Protein AF-A0A7S1Y380-F1 (afdb_monomer)

Foldseek 3Di:
DLVVVLCVVVVVCLVLLLLLQLLQCVPWDAAPVRDTHHSVLVVCLCVQSVDDPCSSVVVVVLSVQFFDDDPPGSHGDNVSRHVSCVSCVCVVVVVCVVCVLVVCDDDDVCPDCVSVVVVVLVVCCVPDVSNVSD

Mean predicted aligned error: 5.93 Å

Structure (mmCIF, N/CA/C/O backbone):
data_AF-A0A7S1Y380-F1
#
_entry.id   AF-A0A7S1Y380-F1
#
loop_
_atom_site.group_PDB
_atom_site.id
_atom_site.type_symbol
_atom_site.label_atom_id
_atom_site.label_alt_i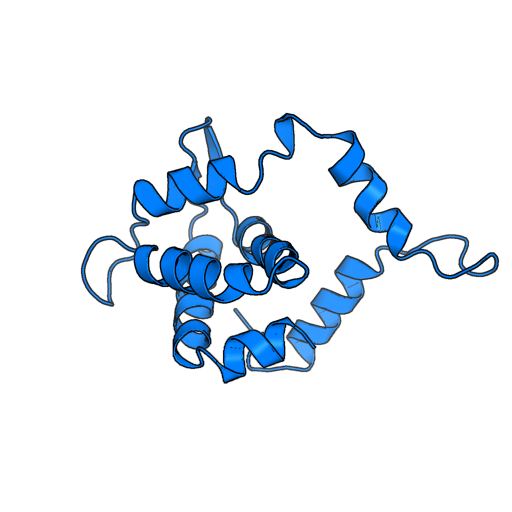d
_atom_site.label_comp_id
_atom_site.label_asym_id
_atom_site.label_entity_id
_atom_site.label_seq_id
_atom_site.pdbx_PDB_ins_code
_atom_site.Cartn_x
_atom_site.Cartn_y
_atom_site.Cartn_z
_atom_site.occupancy
_atom_site.B_iso_or_equiv
_atom_site.auth_seq_id
_atom_site.auth_comp_id
_atom_site.auth_asym_id
_atom_site.auth_atom_id
_atom_site.pdbx_PDB_model_num
ATOM 1 N N . GLU A 1 1 ? 6.134 -12.203 -7.529 1.00 77.50 1 GLU A N 1
ATOM 2 C CA . GLU A 1 1 ? 6.662 -13.290 -6.674 1.00 77.50 1 GLU A CA 1
ATOM 3 C C . GLU A 1 1 ? 6.520 -12.989 -5.179 1.00 77.50 1 GLU A C 1
ATOM 5 O O . GLU A 1 1 ? 5.727 -13.656 -4.533 1.00 77.50 1 GLU A O 1
ATOM 10 N N . ARG A 1 2 ? 7.183 -11.958 -4.626 1.00 85.12 2 ARG A N 1
ATOM 11 C CA . ARG A 1 2 ? 7.110 -11.634 -3.182 1.00 85.12 2 ARG A CA 1
ATOM 12 C C . ARG A 1 2 ? 5.696 -11.391 -2.643 1.00 85.12 2 ARG A C 1
ATOM 14 O O . ARG A 1 2 ? 5.380 -11.878 -1.568 1.00 85.12 2 ARG A O 1
ATOM 21 N N . SER A 1 3 ? 4.838 -10.697 -3.391 1.00 85.31 3 SER A N 1
ATOM 22 C CA . SER A 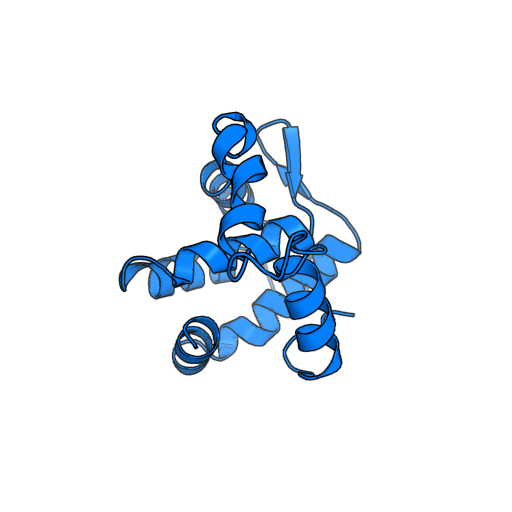1 3 ? 3.436 -10.499 -2.993 1.00 85.31 3 SER A CA 1
ATOM 23 C C . SER A 1 3 ? 2.651 -11.809 -2.912 1.00 85.31 3 SER A C 1
ATOM 25 O O . SER A 1 3 ? 1.836 -11.961 -2.015 1.00 85.31 3 SER A O 1
ATOM 27 N N . LEU A 1 4 ? 2.923 -12.770 -3.802 1.00 86.88 4 LEU A N 1
ATOM 28 C CA . LEU A 1 4 ? 2.278 -14.086 -3.754 1.00 86.88 4 LEU A CA 1
ATOM 29 C C . LEU A 1 4 ? 2.755 -14.865 -2.526 1.00 86.88 4 LEU A C 1
ATOM 31 O O . LEU A 1 4 ? 1.932 -15.313 -1.746 1.00 86.88 4 LEU A O 1
ATOM 35 N N . GLN A 1 5 ? 4.069 -14.893 -2.275 1.00 89.56 5 GLN A N 1
ATOM 36 C CA . GLN A 1 5 ? 4.640 -15.522 -1.074 1.00 89.56 5 GLN A CA 1
ATOM 37 C C . GLN A 1 5 ? 4.091 -14.920 0.229 1.00 89.56 5 GLN A C 1
ATOM 39 O O . GLN A 1 5 ? 3.903 -15.628 1.215 1.00 89.56 5 GLN A O 1
ATOM 44 N N . TYR A 1 6 ? 3.846 -13.608 0.243 1.00 90.88 6 TYR A N 1
ATOM 45 C CA . TYR A 1 6 ? 3.207 -12.936 1.369 1.00 90.88 6 TYR A CA 1
ATOM 46 C C . TYR A 1 6 ? 1.780 -13.445 1.593 1.00 90.88 6 TYR A C 1
ATOM 48 O O . TYR A 1 6 ? 1.439 -13.831 2.709 1.00 90.88 6 TYR A O 1
ATOM 56 N N . TYR A 1 7 ? 0.965 -13.492 0.537 1.00 90.94 7 TYR A N 1
ATOM 57 C CA . TYR A 1 7 ? -0.419 -13.954 0.637 1.00 90.94 7 TYR A CA 1
ATOM 58 C C . TYR A 1 7 ? -0.543 -15.464 0.865 1.00 90.94 7 TYR A C 1
ATOM 60 O O . TYR A 1 7 ? -1.496 -15.886 1.512 1.00 90.94 7 TYR A O 1
ATOM 68 N N . ASP A 1 8 ? 0.431 -16.269 0.439 1.00 91.50 8 ASP A N 1
ATOM 69 C CA . ASP A 1 8 ? 0.512 -17.688 0.803 1.00 91.50 8 ASP A CA 1
ATOM 70 C C . ASP A 1 8 ? 0.707 -17.862 2.321 1.00 91.50 8 ASP A C 1
ATOM 72 O O . ASP A 1 8 ? 0.168 -18.792 2.921 1.00 91.50 8 ASP A O 1
ATOM 76 N N . MET A 1 9 ? 1.457 -16.953 2.961 1.00 92.25 9 MET A N 1
ATOM 77 C CA . MET A 1 9 ? 1.683 -16.957 4.412 1.00 92.25 9 MET A CA 1
ATOM 78 C C . MET A 1 9 ? 0.506 -16.357 5.195 1.00 92.25 9 MET A C 1
ATOM 80 O O . MET A 1 9 ? 0.152 -16.874 6.254 1.00 92.25 9 MET A O 1
ATOM 84 N N . TYR A 1 10 ? -0.100 -15.286 4.678 1.00 92.94 10 TYR A N 1
ATOM 85 C CA . TYR A 1 10 ? -1.205 -14.557 5.308 1.00 92.94 10 TYR A CA 1
ATOM 86 C C . TYR A 1 10 ? -2.402 -14.422 4.351 1.00 92.94 10 TYR A C 1
ATOM 88 O O . TYR A 1 10 ? -2.714 -13.322 3.886 1.00 92.94 10 TYR A O 1
ATOM 96 N N . PRO A 1 11 ? -3.128 -15.516 4.058 1.00 91.69 11 PRO A N 1
ATOM 97 C CA . PRO A 1 11 ? -4.238 -15.482 3.102 1.00 91.69 11 PRO A CA 1
ATOM 98 C C . PRO A 1 11 ? -5.397 -14.584 3.562 1.00 91.69 11 PRO A C 1
ATOM 100 O O . PRO A 1 11 ? -6.102 -14.003 2.737 1.00 91.69 11 PRO A O 1
ATOM 103 N N . GLY A 1 12 ? -5.565 -14.418 4.880 1.00 91.25 12 GLY A N 1
ATOM 104 C CA . GLY A 1 12 ? -6.561 -13.521 5.476 1.00 91.25 12 GLY A CA 1
ATOM 105 C C . GLY A 1 12 ? -6.322 -12.034 5.196 1.00 91.25 12 GLY A C 1
ATOM 106 O O . GLY A 1 12 ? -7.242 -11.233 5.350 1.00 91.25 12 GLY A O 1
ATOM 107 N N . ASP A 1 13 ? -5.136 -11.655 4.721 1.00 93.12 13 ASP A N 1
ATOM 108 C CA . ASP A 1 13 ? -4.831 -10.255 4.431 1.00 93.12 13 ASP A CA 1
ATOM 109 C C . ASP A 1 13 ? -5.383 -9.805 3.077 1.00 93.12 13 ASP A C 1
ATOM 111 O O . ASP A 1 13 ? -5.613 -8.614 2.887 1.00 93.12 13 ASP A O 1
ATOM 115 N N . VAL A 1 14 ? -5.671 -10.725 2.148 1.00 91.31 14 VAL A N 1
ATOM 116 C CA . VAL A 1 14 ? -6.294 -10.394 0.852 1.00 91.31 14 VAL A CA 1
ATOM 117 C C . VAL A 1 14 ? -7.624 -9.642 1.033 1.00 91.31 14 VAL A C 1
ATOM 119 O O . VAL A 1 14 ? -7.743 -8.526 0.515 1.00 91.31 14 VAL A O 1
ATOM 122 N N . PRO A 1 15 ? -8.630 -10.171 1.764 1.00 90.81 15 PRO A N 1
ATOM 123 C CA . PRO A 1 15 ? -9.881 -9.443 1.979 1.00 90.81 15 PRO A CA 1
ATOM 124 C C . PRO A 1 15 ? -9.680 -8.147 2.776 1.00 90.81 15 PRO A C 1
ATOM 126 O O . PRO A 1 15 ? -10.368 -7.159 2.517 1.00 90.81 15 PRO A O 1
ATOM 129 N N . LEU A 1 16 ? -8.709 -8.107 3.693 1.00 92.00 16 LEU A N 1
ATOM 130 C CA . LEU A 1 16 ? -8.403 -6.918 4.487 1.00 92.00 16 LEU A CA 1
ATOM 131 C C . LEU A 1 16 ? -7.824 -5.786 3.627 1.00 92.00 16 LEU A C 1
ATOM 133 O O . LEU A 1 16 ? -8.283 -4.647 3.714 1.00 92.00 16 LEU A O 1
ATOM 137 N N . VAL A 1 17 ? -6.881 -6.100 2.735 1.00 93.44 17 VAL A N 1
ATOM 138 C CA . VAL A 1 17 ? -6.342 -5.165 1.735 1.00 93.44 17 VAL A CA 1
ATOM 139 C C . VAL A 1 17 ? -7.461 -4.655 0.835 1.00 93.44 17 VAL A C 1
ATOM 141 O O . VAL A 1 17 ? -7.565 -3.444 0.644 1.00 93.44 17 VAL A O 1
ATOM 144 N N . LYS A 1 18 ? -8.336 -5.539 0.333 1.00 91.50 18 LYS A N 1
ATOM 145 C CA . LYS A 1 18 ? -9.490 -5.131 -0.487 1.00 91.50 18 LYS A CA 1
ATOM 146 C C . LYS A 1 18 ? -10.392 -4.147 0.256 1.00 91.50 18 LYS A C 1
ATOM 148 O O . LYS A 1 18 ? -10.717 -3.098 -0.296 1.00 91.50 18 LYS A O 1
ATOM 153 N N . ARG A 1 19 ? -10.721 -4.427 1.520 1.00 92.12 19 ARG A N 1
ATOM 154 C CA . ARG A 1 19 ? -11.526 -3.536 2.370 1.00 92.12 19 ARG A CA 1
ATOM 155 C C . ARG A 1 19 ? -10.864 -2.169 2.563 1.00 92.12 19 ARG A C 1
ATOM 157 O O . ARG A 1 19 ? -11.526 -1.147 2.400 1.00 92.12 19 ARG A O 1
ATOM 164 N N . ILE A 1 20 ? -9.563 -2.129 2.864 1.00 94.12 20 ILE A N 1
ATOM 165 C CA . ILE A 1 20 ? -8.810 -0.869 3.011 1.00 94.12 20 ILE A CA 1
ATOM 166 C C . ILE A 1 20 ? -8.832 -0.075 1.701 1.00 94.12 20 ILE A C 1
ATOM 168 O O . ILE A 1 20 ? -9.110 1.124 1.710 1.00 94.12 20 ILE A O 1
ATOM 172 N N . VAL A 1 21 ? -8.568 -0.733 0.569 1.00 94.12 21 VAL A N 1
ATOM 173 C CA . VAL A 1 21 ? -8.572 -0.082 -0.746 1.00 94.12 21 VAL A CA 1
ATOM 174 C C . VAL A 1 21 ? -9.953 0.478 -1.071 1.00 94.12 21 VAL A C 1
ATOM 176 O O . VAL A 1 21 ? -10.042 1.643 -1.449 1.00 94.12 21 VAL A O 1
ATOM 179 N N . GLN A 1 22 ? -11.022 -0.295 -0.872 1.00 92.19 22 GLN A N 1
ATOM 180 C CA . GLN A 1 22 ? -12.394 0.161 -1.104 1.00 92.19 22 GLN A CA 1
ATOM 181 C C . GLN A 1 22 ? -12.745 1.374 -0.236 1.00 92.19 22 GLN A C 1
ATOM 183 O O . GLN A 1 22 ? -13.239 2.372 -0.761 1.00 92.19 22 GLN A O 1
ATOM 188 N N . ALA A 1 23 ? -12.417 1.347 1.060 1.00 92.94 23 ALA A N 1
ATOM 189 C CA . ALA A 1 23 ? -12.628 2.489 1.949 1.00 92.94 23 ALA A CA 1
ATOM 190 C C . ALA A 1 23 ? -11.881 3.745 1.457 1.00 92.94 23 ALA A C 1
ATOM 192 O O . ALA A 1 23 ? -12.462 4.828 1.393 1.00 92.94 23 ALA A O 1
ATOM 193 N N . LEU A 1 24 ? -10.624 3.601 1.021 1.00 94.56 24 LEU A N 1
ATOM 194 C CA . LEU A 1 24 ? -9.813 4.712 0.506 1.00 94.56 24 LEU A CA 1
ATOM 195 C C . LEU A 1 24 ? -10.227 5.202 -0.890 1.00 94.56 24 LEU A C 1
ATOM 197 O O . LEU A 1 24 ? -9.930 6.349 -1.235 1.00 94.56 24 LEU A O 1
ATOM 201 N N . LEU A 1 25 ? -10.863 4.355 -1.706 1.00 92.62 25 LEU A N 1
ATOM 202 C CA . LEU A 1 25 ? -11.455 4.748 -2.988 1.00 92.62 25 LEU A CA 1
ATOM 203 C C . LEU A 1 25 ? -12.710 5.602 -2.780 1.00 92.62 25 LEU A C 1
ATOM 205 O O . LEU A 1 25 ? -12.915 6.555 -3.529 1.00 92.62 25 LEU A O 1
ATOM 209 N N . GLN A 1 26 ? -13.512 5.293 -1.756 1.00 92.31 26 GLN A N 1
ATOM 210 C CA . GLN A 1 26 ? -14.675 6.100 -1.377 1.00 92.31 26 GLN A CA 1
ATOM 211 C C . GLN A 1 26 ? -14.253 7.418 -0.724 1.00 92.31 26 GLN A C 1
ATOM 213 O O . GLN A 1 26 ? -14.733 8.489 -1.099 1.00 92.31 26 GLN A O 1
ATOM 218 N N . GLN A 1 27 ? -13.333 7.355 0.241 1.00 93.56 27 GLN A N 1
ATOM 219 C CA . GLN A 1 27 ? -12.867 8.527 0.969 1.00 93.56 27 GLN A CA 1
ATOM 220 C C . GLN A 1 27 ? -11.384 8.400 1.353 1.00 93.56 27 GLN A C 1
ATOM 222 O O . GLN A 1 27 ? -11.035 7.655 2.270 1.00 93.56 27 GLN A O 1
ATOM 227 N N . PRO A 1 28 ? -10.489 9.175 0.714 1.00 94.75 28 PRO A N 1
ATOM 228 C CA . PRO A 1 28 ? -9.104 9.278 1.156 1.00 94.75 28 PRO A CA 1
ATOM 229 C C . PRO A 1 28 ? -9.009 9.775 2.605 1.00 94.75 28 PRO A C 1
ATOM 231 O O . PRO A 1 28 ? -9.648 10.766 2.969 1.00 94.75 28 PRO A O 1
ATOM 234 N N . ALA A 1 29 ? -8.172 9.128 3.416 1.00 94.75 29 ALA A N 1
ATOM 235 C CA . ALA A 1 29 ? -7.984 9.483 4.821 1.00 94.75 29 ALA A CA 1
ATOM 236 C C . ALA A 1 29 ? -6.962 10.620 4.992 1.00 94.75 29 ALA A C 1
ATOM 238 O O . ALA A 1 29 ? -6.041 10.769 4.186 1.00 94.75 29 ALA A O 1
ATOM 239 N N . LEU A 1 30 ? -7.097 11.420 6.052 1.00 94.50 30 LEU A N 1
ATOM 240 C CA . LEU A 1 30 ? -6.104 12.434 6.419 1.00 94.50 30 LEU A CA 1
ATOM 241 C C . LEU A 1 30 ? -4.994 11.804 7.259 1.00 94.50 30 LEU A C 1
ATOM 243 O O . LEU A 1 30 ? -5.261 11.092 8.226 1.00 94.50 30 LEU A O 1
ATOM 247 N N . LEU A 1 31 ? -3.748 12.085 6.898 1.00 93.12 31 LEU A N 1
ATOM 248 C CA . LEU A 1 31 ? -2.581 11.670 7.666 1.00 93.12 31 LEU A CA 1
ATOM 249 C C . LEU A 1 31 ? -2.231 12.711 8.737 1.00 93.12 31 LEU A C 1
ATOM 251 O O . LEU A 1 31 ? -2.533 13.894 8.558 1.00 93.12 31 LEU A O 1
ATOM 255 N N . PRO A 1 32 ? -1.568 12.303 9.835 1.00 91.38 32 PRO A N 1
ATOM 256 C CA . PRO A 1 32 ? -1.158 13.218 10.901 1.00 91.38 32 PRO A CA 1
ATOM 257 C C . PRO A 1 32 ? -0.280 14.392 10.439 1.00 91.38 32 PRO A C 1
ATOM 259 O O . PRO A 1 32 ? -0.386 15.473 11.014 1.00 91.38 32 PRO A O 1
ATOM 262 N N . SER A 1 33 ? 0.547 14.202 9.409 1.00 88.00 33 SER A N 1
ATOM 263 C CA . SER A 1 33 ? 1.370 15.240 8.768 1.00 88.00 33 SER A CA 1
ATOM 264 C C . SER A 1 33 ? 0.584 16.258 7.930 1.00 88.00 33 SER A C 1
ATOM 266 O O . SER A 1 33 ? 1.142 17.277 7.530 1.00 88.00 33 SER A O 1
ATOM 268 N N . GLY A 1 34 ? -0.703 16.014 7.657 1.00 86.88 34 GLY A N 1
ATOM 269 C CA . GLY A 1 34 ? -1.553 16.861 6.811 1.00 86.88 34 GLY A CA 1
ATOM 270 C C . GLY A 1 34 ? -1.701 16.375 5.364 1.00 86.88 34 GLY A C 1
ATOM 271 O O . GLY A 1 34 ? -2.516 16.919 4.617 1.00 86.88 34 GLY A O 1
ATOM 272 N N . GLY A 1 35 ? -0.971 15.329 4.964 1.00 88.19 35 GLY A N 1
ATOM 273 C CA . GLY A 1 35 ? -1.159 14.663 3.675 1.00 88.19 35 GLY A CA 1
ATOM 274 C C . GLY A 1 35 ? -2.448 13.834 3.600 1.00 88.19 35 GLY A C 1
ATOM 275 O O . GLY A 1 35 ? -3.138 13.610 4.594 1.00 88.19 35 GLY A O 1
ATOM 276 N N . LYS A 1 36 ? -2.763 13.322 2.405 1.00 92.62 36 LYS A N 1
ATOM 277 C CA . LYS A 1 36 ? -3.841 12.340 2.209 1.00 92.62 36 LYS A CA 1
ATOM 278 C C . LYS A 1 36 ? -3.269 10.947 1.980 1.00 92.62 36 LYS A C 1
ATOM 280 O O . LYS A 1 36 ? -2.316 10.769 1.215 1.00 92.62 36 LYS A O 1
ATOM 285 N N . LEU A 1 37 ? -3.895 9.957 2.599 1.00 94.00 37 LEU A N 1
ATOM 286 C CA . LEU A 1 37 ? -3.735 8.558 2.256 1.00 94.00 37 LEU A CA 1
ATOM 287 C C . LEU A 1 37 ? -4.778 8.202 1.196 1.00 94.00 37 LEU A C 1
ATOM 289 O O . LEU A 1 37 ? -5.975 8.214 1.462 1.00 94.00 37 LEU A O 1
ATOM 293 N N . THR A 1 38 ? -4.320 7.917 -0.020 1.00 94.00 38 THR A N 1
ATOM 294 C CA . THR A 1 38 ? -5.159 7.423 -1.121 1.00 94.00 38 THR A CA 1
ATOM 295 C C . THR A 1 38 ? -4.983 5.917 -1.279 1.00 94.00 38 THR A C 1
ATOM 297 O O . THR A 1 38 ? -3.961 5.369 -0.863 1.00 94.00 38 THR A O 1
ATOM 300 N N . ALA A 1 39 ? -5.925 5.248 -1.950 1.00 93.38 39 ALA A N 1
ATOM 301 C CA . ALA A 1 39 ? -5.804 3.827 -2.290 1.00 93.38 39 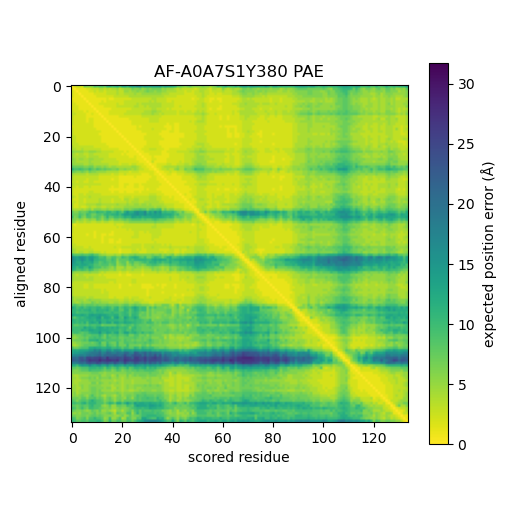ALA A CA 1
ATOM 302 C C . ALA A 1 39 ? -4.481 3.513 -3.012 1.00 93.38 39 ALA A C 1
ATOM 304 O O . ALA A 1 39 ? -3.771 2.576 -2.656 1.00 93.38 39 ALA A O 1
ATOM 305 N N . ARG A 1 40 ? -4.093 4.358 -3.978 1.00 89.19 40 ARG A N 1
ATOM 306 C CA . ARG A 1 40 ? -2.829 4.213 -4.711 1.00 89.19 40 ARG A CA 1
ATOM 307 C C . ARG A 1 40 ? -1.613 4.342 -3.796 1.00 89.19 40 ARG A C 1
ATOM 309 O O . ARG A 1 40 ? -0.684 3.548 -3.906 1.00 89.19 40 ARG A O 1
ATOM 316 N N . ARG A 1 41 ? -1.622 5.324 -2.889 1.00 90.31 41 ARG A N 1
ATOM 317 C CA . ARG A 1 41 ? -0.544 5.507 -1.912 1.00 90.31 41 ARG A CA 1
ATOM 318 C C . ARG A 1 41 ? -0.452 4.307 -0.969 1.00 90.31 41 ARG A C 1
ATOM 320 O O . ARG A 1 41 ? 0.648 3.822 -0.741 1.00 90.31 41 ARG A O 1
ATOM 327 N N . PHE A 1 42 ? -1.577 3.789 -0.491 1.00 93.75 42 PHE A N 1
ATOM 328 C CA . PHE A 1 42 ? -1.607 2.575 0.322 1.00 93.75 42 PHE A CA 1
ATOM 329 C C . PHE A 1 42 ? -1.005 1.367 -0.416 1.00 93.75 42 PHE A C 1
ATOM 331 O O . PHE A 1 42 ? -0.127 0.706 0.127 1.00 93.75 42 PHE A O 1
ATOM 338 N N . LEU A 1 43 ? -1.378 1.130 -1.677 1.00 91.31 43 LEU A N 1
ATOM 339 C CA . LEU A 1 43 ? -0.850 0.005 -2.464 1.00 91.31 43 LEU A CA 1
ATOM 340 C C . LEU A 1 43 ? 0.670 0.080 -2.704 1.00 91.31 43 LEU A C 1
ATOM 342 O O . LEU A 1 43 ? 1.320 -0.959 -2.825 1.00 91.31 43 LEU A O 1
ATOM 346 N N . ASN A 1 44 ? 1.271 1.276 -2.685 1.00 88.50 44 ASN A N 1
ATOM 347 C CA . ASN A 1 44 ? 2.732 1.421 -2.754 1.00 88.50 44 ASN A CA 1
ATOM 348 C C . ASN A 1 44 ? 3.457 0.803 -1.545 1.00 88.50 44 ASN A C 1
ATOM 350 O O . ASN A 1 44 ? 4.662 0.567 -1.618 1.00 88.50 44 ASN A O 1
ATOM 354 N N . LEU A 1 45 ? 2.760 0.508 -0.443 1.00 89.75 45 LEU A N 1
ATOM 355 C CA . LEU A 1 45 ? 3.346 -0.162 0.719 1.00 89.75 45 LEU A CA 1
ATOM 356 C C . LEU A 1 45 ? 3.892 -1.560 0.375 1.00 89.75 45 LEU A C 1
ATOM 358 O O . LEU A 1 45 ? 4.826 -2.030 1.026 1.00 89.75 45 LEU A O 1
ATOM 362 N N . GLY A 1 46 ? 3.396 -2.175 -0.708 1.00 87.88 46 GLY A N 1
ATOM 363 C CA . GLY A 1 46 ? 3.921 -3.424 -1.262 1.00 87.88 46 GLY A CA 1
ATOM 364 C C . GLY A 1 46 ? 5.413 -3.382 -1.618 1.00 87.88 46 GLY A C 1
ATOM 365 O O . GLY A 1 46 ? 6.058 -4.428 -1.599 1.00 87.88 46 GLY A O 1
ATOM 366 N N . LEU A 1 47 ? 5.998 -2.196 -1.847 1.00 85.19 47 LEU A N 1
ATOM 367 C CA . LEU A 1 47 ? 7.448 -2.034 -2.038 1.00 85.19 47 LEU A CA 1
ATOM 368 C C . LEU A 1 47 ? 8.256 -2.596 -0.855 1.00 85.19 47 LEU A C 1
ATOM 370 O O . LEU A 1 47 ? 9.340 -3.145 -1.051 1.00 85.19 47 LEU A O 1
ATOM 374 N N . SER A 1 48 ? 7.714 -2.530 0.364 1.00 85.38 48 SER A N 1
ATOM 375 C CA . SER A 1 48 ? 8.386 -3.044 1.564 1.00 85.38 48 SER A CA 1
ATOM 376 C C . SER A 1 48 ? 8.562 -4.572 1.574 1.00 85.38 48 SER A C 1
ATOM 378 O O . SER A 1 48 ? 9.489 -5.063 2.219 1.00 85.38 48 SER A O 1
ATOM 380 N N . LEU A 1 49 ? 7.762 -5.325 0.803 1.00 86.75 49 LEU A N 1
ATOM 381 C CA . LEU A 1 49 ? 7.868 -6.792 0.678 1.00 86.75 49 LEU A CA 1
ATOM 382 C C . LEU A 1 49 ? 9.147 -7.250 -0.039 1.00 86.75 49 LEU A C 1
ATOM 384 O O . LEU A 1 49 ? 9.571 -8.402 0.100 1.00 86.75 49 LEU A O 1
ATOM 388 N N . GLY A 1 50 ? 9.767 -6.359 -0.820 1.00 80.38 50 GLY A N 1
ATOM 389 C CA . GLY A 1 50 ? 11.067 -6.601 -1.448 1.00 80.38 50 GLY A CA 1
ATOM 390 C C . GLY A 1 50 ? 12.237 -6.585 -0.457 1.00 80.38 50 GLY A C 1
ATOM 391 O O . GLY A 1 50 ? 13.342 -6.979 -0.820 1.00 80.38 50 GLY A O 1
ATOM 392 N N . GLY A 1 51 ? 12.005 -6.140 0.782 1.00 77.19 51 GLY A N 1
ATOM 393 C CA . GLY A 1 51 ? 13.026 -6.009 1.816 1.00 77.19 51 GLY A CA 1
ATOM 394 C C . GLY A 1 51 ? 13.291 -7.287 2.622 1.00 77.19 51 GLY A C 1
ATOM 395 O O . GLY A 1 51 ? 13.204 -8.419 2.134 1.00 77.19 51 GLY A O 1
ATOM 396 N N . SER A 1 52 ? 13.646 -7.074 3.893 1.00 78.00 52 SER A N 1
ATOM 397 C CA . SER A 1 52 ? 13.959 -8.115 4.885 1.00 78.00 52 SER A CA 1
ATOM 398 C C . SER A 1 52 ? 12.829 -9.149 5.033 1.00 78.00 52 SER A C 1
ATOM 400 O O . SER A 1 52 ? 11.662 -8.769 4.939 1.00 78.00 52 SER A O 1
ATOM 402 N N . PRO A 1 53 ? 13.121 -10.419 5.376 1.00 72.06 53 PRO A N 1
ATOM 403 C CA . PRO A 1 53 ? 12.105 -11.414 5.740 1.00 72.06 53 PRO A CA 1
ATOM 404 C C . PRO A 1 53 ? 11.141 -10.958 6.850 1.00 72.06 53 PRO A C 1
ATOM 406 O O . PRO A 1 53 ? 9.987 -11.374 6.881 1.00 72.06 53 PRO A O 1
ATOM 409 N N . SER A 1 54 ? 11.581 -10.057 7.737 1.00 83.62 54 SER A N 1
ATOM 410 C CA . SER A 1 54 ? 10.732 -9.478 8.788 1.00 83.62 54 SER A CA 1
ATOM 411 C C . SER A 1 54 ? 9.616 -8.570 8.252 1.00 83.62 54 SER A C 1
ATOM 413 O O . SER A 1 54 ? 8.666 -8.288 8.979 1.00 83.62 54 SER A O 1
ATOM 415 N N . SER A 1 55 ? 9.709 -8.122 6.994 1.00 86.88 55 SER A N 1
ATOM 416 C CA . SER A 1 55 ? 8.723 -7.232 6.365 1.00 86.88 55 SER A CA 1
ATOM 417 C C . SER A 1 55 ? 7.328 -7.848 6.292 1.00 86.88 55 SER A C 1
ATOM 419 O O . SER A 1 55 ? 6.348 -7.124 6.424 1.00 86.88 55 SER A O 1
ATOM 421 N N . PHE A 1 56 ? 7.225 -9.174 6.157 1.00 92.88 56 PHE A N 1
ATOM 422 C CA . PHE A 1 56 ? 5.936 -9.856 6.044 1.00 92.88 56 PHE A CA 1
ATOM 423 C C . PHE A 1 56 ? 5.154 -9.760 7.358 1.00 92.88 56 PHE A C 1
ATOM 425 O O . PHE A 1 56 ? 4.019 -9.299 7.372 1.00 92.88 56 PHE A O 1
ATOM 432 N N . ALA A 1 57 ? 5.786 -10.106 8.482 1.00 92.31 57 ALA A N 1
ATOM 433 C CA . ALA A 1 57 ? 5.151 -10.004 9.795 1.00 92.31 57 ALA A CA 1
ATOM 434 C C . ALA A 1 57 ? 4.795 -8.550 10.152 1.00 92.31 57 ALA A C 1
ATOM 436 O O . ALA A 1 57 ? 3.728 -8.291 10.704 1.00 92.31 57 ALA A O 1
ATOM 437 N N . SER A 1 58 ? 5.660 -7.587 9.810 1.00 91.56 58 SER A N 1
ATOM 438 C CA . SER A 1 58 ? 5.369 -6.164 10.023 1.00 91.56 58 SER A CA 1
ATOM 439 C C . SER A 1 58 ? 4.204 -5.667 9.167 1.00 91.56 58 SER A C 1
ATOM 441 O O . SER A 1 58 ? 3.377 -4.909 9.668 1.00 91.56 58 SER A O 1
ATOM 44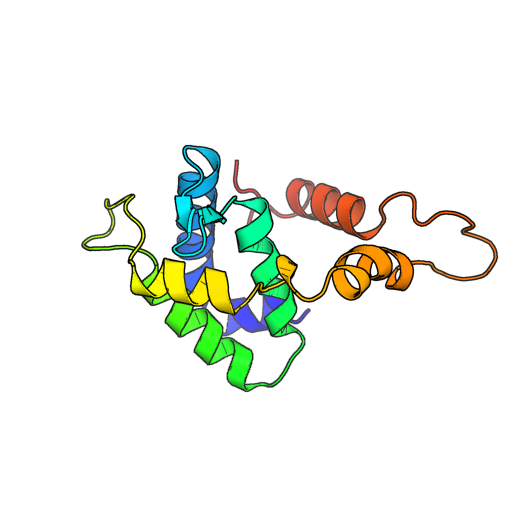3 N N . MET A 1 59 ? 4.106 -6.107 7.908 1.00 92.69 59 MET A N 1
ATOM 444 C CA . MET A 1 59 ? 2.978 -5.767 7.040 1.00 92.69 59 MET A CA 1
ATOM 445 C C . MET A 1 59 ? 1.677 -6.363 7.573 1.00 92.69 59 MET A C 1
ATOM 447 O O . MET A 1 59 ? 0.702 -5.634 7.719 1.0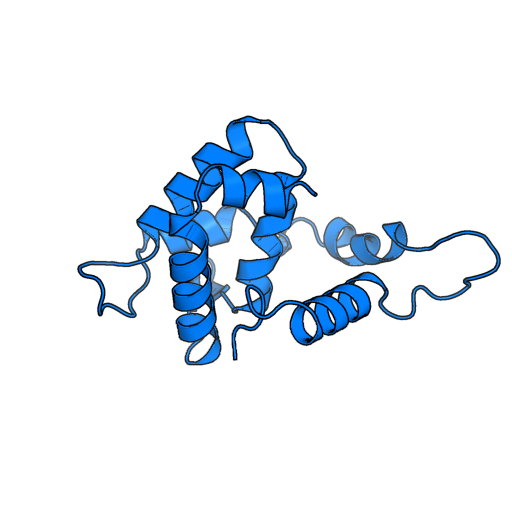0 92.69 59 MET A O 1
ATOM 451 N N . HIS A 1 60 ? 1.687 -7.636 7.964 1.00 94.12 60 HIS A N 1
ATOM 452 C CA . HIS A 1 60 ? 0.521 -8.289 8.550 1.00 94.12 60 HIS A CA 1
ATOM 453 C C . HIS A 1 60 ? 0.039 -7.570 9.822 1.00 94.12 60 HIS A C 1
ATOM 455 O O . HIS A 1 60 ? -1.141 -7.240 9.959 1.00 94.12 60 HIS A O 1
ATOM 461 N N . ALA A 1 61 ? 0.960 -7.234 10.733 1.00 93.06 61 ALA A N 1
ATOM 462 C CA . ALA A 1 61 ? 0.646 -6.475 11.944 1.00 93.06 61 ALA A CA 1
ATOM 463 C C . ALA A 1 61 ? 0.080 -5.075 11.635 1.00 93.06 61 ALA A C 1
ATOM 465 O O . ALA A 1 61 ? -0.834 -4.601 12.309 1.00 93.06 61 ALA A O 1
ATOM 466 N N . LEU A 1 62 ? 0.597 -4.407 10.600 1.00 93.81 62 LEU A N 1
ATOM 467 C CA . LEU A 1 62 ? 0.074 -3.118 10.161 1.00 93.81 62 LEU A CA 1
ATOM 468 C C . LEU A 1 62 ? -1.355 -3.250 9.626 1.00 93.81 62 LEU A C 1
ATOM 470 O O . LEU A 1 62 ? -2.230 -2.500 10.059 1.00 93.81 62 LEU A O 1
ATOM 474 N N . LEU A 1 63 ? -1.597 -4.196 8.716 1.00 94.19 63 LEU A N 1
ATOM 475 C CA . LEU A 1 63 ? -2.906 -4.393 8.092 1.00 94.19 63 LEU A CA 1
ATOM 476 C C . LEU A 1 63 ? -3.968 -4.757 9.129 1.00 94.19 63 LEU A C 1
ATOM 478 O O . LEU A 1 63 ? -5.034 -4.147 9.152 1.00 94.19 63 LEU A O 1
ATOM 482 N N . THR A 1 64 ? -3.657 -5.682 10.038 1.00 92.75 64 THR A N 1
ATOM 483 C CA . THR A 1 64 ? -4.564 -6.089 11.128 1.00 92.75 64 THR A CA 1
ATOM 484 C C . THR A 1 64 ? -4.908 -4.944 12.085 1.00 92.75 64 THR A C 1
ATOM 486 O O . THR A 1 64 ? -5.971 -4.959 12.699 1.00 92.75 64 THR A O 1
ATOM 489 N N . SER A 1 65 ? -4.070 -3.905 12.164 1.00 91.88 65 SER A N 1
ATOM 490 C CA . SER A 1 65 ? -4.319 -2.698 12.967 1.00 91.88 65 SER A CA 1
ATOM 491 C C . SER A 1 65 ? -5.078 -1.577 12.233 1.00 91.88 65 SER A C 1
ATOM 493 O O . SER A 1 65 ? -5.226 -0.480 12.782 1.00 91.88 65 SER A O 1
ATOM 495 N N . ALA A 1 66 ? -5.528 -1.805 10.991 1.00 93.56 66 ALA A N 1
ATOM 496 C CA . ALA A 1 66 ? -6.001 -0.736 10.111 1.00 93.56 66 ALA A CA 1
ATOM 497 C C . ALA A 1 66 ? -7.265 -0.018 10.602 1.00 93.56 66 ALA A C 1
ATOM 499 O O . ALA A 1 66 ? -7.317 1.207 10.523 1.00 93.56 66 ALA A O 1
ATOM 500 N N . PHE A 1 67 ? -8.256 -0.741 11.124 1.00 93.88 67 PHE A N 1
ATOM 501 C CA . PHE A 1 67 ? -9.567 -0.188 11.488 1.00 93.88 67 PHE A CA 1
ATOM 502 C C . PHE A 1 67 ? -9.756 -0.045 13.003 1.00 93.88 67 PHE A C 1
ATOM 504 O O . PHE A 1 67 ? -9.157 -0.774 13.793 1.00 93.88 67 PHE A O 1
ATOM 511 N N . LEU A 1 68 ? -10.598 0.908 13.412 1.00 84.12 68 LEU A N 1
ATOM 512 C CA . LEU A 1 68 ? -11.084 1.038 14.789 1.00 84.12 68 LEU A CA 1
ATOM 513 C C . LEU A 1 68 ? -12.401 0.276 14.948 1.00 84.12 68 LEU A C 1
ATOM 515 O O . LEU A 1 68 ? -13.409 0.688 14.383 1.00 84.12 68 LEU A O 1
ATOM 519 N N . GLY A 1 69 ? -12.411 -0.785 15.753 1.00 75.75 69 GLY A N 1
ATOM 520 C CA . GLY A 1 69 ? -13.628 -1.536 16.079 1.00 75.75 69 GLY A CA 1
ATOM 521 C C . GLY A 1 69 ? -13.872 -2.743 15.172 1.00 75.75 69 GLY A C 1
ATOM 522 O O . GLY A 1 69 ? -12.927 -3.339 14.660 1.00 75.75 69 GLY A O 1
ATOM 523 N N . ASP A 1 70 ? -15.145 -3.112 15.031 1.00 76.94 70 ASP A N 1
ATOM 524 C CA . ASP A 1 70 ? -15.571 -4.368 14.408 1.00 76.94 70 ASP A CA 1
ATOM 525 C C . ASP A 1 70 ? -15.456 -4.358 12.865 1.00 76.94 70 ASP A C 1
ATOM 527 O O . ASP A 1 70 ? -14.992 -3.401 12.229 1.00 76.94 70 ASP A O 1
ATOM 531 N N . GLU A 1 71 ? -15.879 -5.455 12.233 1.00 74.12 71 GLU A N 1
ATOM 532 C CA . GLU A 1 71 ? -15.751 -5.689 10.788 1.00 74.12 71 GLU A CA 1
ATOM 533 C C . GLU A 1 71 ? -16.460 -4.650 9.900 1.00 74.12 71 GLU A C 1
ATOM 535 O O . GLU A 1 71 ? -16.049 -4.465 8.756 1.00 74.12 71 GLU A O 1
ATOM 540 N N . ASP A 1 72 ? -17.427 -3.900 10.433 1.00 77.44 72 ASP A N 1
ATOM 541 C CA . ASP A 1 72 ? -18.187 -2.891 9.679 1.00 77.44 72 ASP A CA 1
ATOM 542 C C . ASP A 1 72 ? -17.603 -1.471 9.761 1.00 77.44 72 ASP A C 1
ATOM 544 O O . ASP A 1 72 ? -18.082 -0.550 9.096 1.00 77.44 72 ASP A O 1
ATOM 548 N N . SER A 1 73 ? -16.560 -1.256 10.568 1.00 81.69 73 SER A N 1
ATOM 549 C CA . SER A 1 73 ? -15.969 0.075 10.712 1.00 81.69 73 SER A CA 1
ATOM 550 C C . SER A 1 73 ? -15.256 0.524 9.435 1.00 81.69 73 SER A C 1
ATOM 552 O O . SER A 1 73 ? -14.444 -0.203 8.861 1.00 81.69 73 SER A O 1
ATOM 554 N N . THR A 1 74 ? -15.505 1.755 9.002 1.00 83.12 74 THR A N 1
ATOM 555 C CA . THR A 1 74 ? -14.758 2.402 7.911 1.00 83.12 74 THR A CA 1
ATOM 556 C C . THR A 1 74 ? -13.716 3.391 8.431 1.00 83.12 74 THR A C 1
ATOM 558 O O . THR A 1 74 ? -13.023 4.028 7.640 1.00 83.12 74 THR A O 1
ATOM 561 N N . GLU A 1 75 ? -13.610 3.552 9.752 1.00 90.56 75 GLU A N 1
ATOM 562 C CA . GLU A 1 75 ? -12.694 4.504 10.370 1.00 90.56 75 GLU A CA 1
ATOM 563 C C . GLU A 1 75 ? -11.320 3.866 10.593 1.00 90.56 75 GLU A C 1
ATOM 565 O O . GLU A 1 75 ? -11.179 2.841 11.267 1.00 90.56 75 GLU A O 1
ATOM 570 N N . PHE A 1 76 ? -10.287 4.492 10.028 1.00 95.06 76 PHE A N 1
ATOM 571 C CA . PHE A 1 76 ? -8.913 4.039 10.199 1.00 95.06 76 PHE A CA 1
ATOM 572 C C . PHE A 1 76 ? -8.366 4.393 11.581 1.00 95.06 76 PHE A C 1
ATOM 574 O O . PHE A 1 76 ? -8.553 5.502 12.086 1.00 95.06 76 PHE A O 1
ATOM 581 N N . SER A 1 77 ? -7.600 3.477 12.170 1.00 94.88 77 SER A N 1
ATOM 582 C CA . SER A 1 77 ? -6.948 3.714 13.451 1.00 94.88 77 SER A CA 1
ATOM 583 C C . SER A 1 77 ? -5.859 4.774 13.344 1.00 94.88 77 SER A C 1
ATOM 585 O O . SER A 1 77 ? -5.092 4.851 12.381 1.00 94.88 77 SER A O 1
ATOM 587 N N . ARG A 1 78 ? -5.738 5.599 14.391 1.00 92.69 78 ARG A N 1
ATOM 588 C CA . ARG A 1 78 ? -4.676 6.612 14.471 1.00 92.69 78 ARG A CA 1
ATOM 589 C C . ARG A 1 78 ? -3.282 5.979 14.405 1.00 92.69 78 ARG A C 1
ATOM 591 O O . ARG A 1 78 ? -2.362 6.598 13.877 1.00 92.69 78 ARG A O 1
ATOM 598 N N . ALA A 1 79 ? -3.125 4.768 14.945 1.00 92.50 79 ALA A N 1
ATOM 599 C CA . ALA A 1 79 ? -1.873 4.021 14.896 1.00 92.50 79 ALA A CA 1
ATOM 600 C C . ALA A 1 79 ? -1.515 3.631 13.456 1.00 92.50 79 ALA A C 1
ATOM 602 O O . ALA A 1 79 ? -0.398 3.912 13.020 1.00 92.50 79 ALA A O 1
ATOM 603 N N . PHE A 1 80 ? -2.478 3.088 12.707 1.00 94.56 80 PHE A N 1
ATOM 604 C CA . PHE A 1 80 ? -2.322 2.773 11.290 1.00 94.56 80 PHE A CA 1
ATOM 605 C C . PHE A 1 80 ? -1.962 4.018 10.477 1.00 94.56 80 PHE A C 1
ATOM 607 O O . PHE A 1 80 ? -0.941 4.031 9.795 1.00 94.56 80 PHE A O 1
ATOM 614 N N . LEU A 1 81 ? -2.730 5.104 10.615 1.00 94.44 81 LEU A N 1
ATOM 615 C CA . LEU A 1 81 ? -2.475 6.347 9.879 1.00 94.44 81 LEU A CA 1
ATOM 616 C C . LEU A 1 81 ? -1.097 6.937 10.199 1.00 94.44 81 LEU A C 1
ATOM 618 O O . LEU A 1 81 ? -0.389 7.364 9.293 1.00 94.44 81 LEU A O 1
ATOM 622 N N . LYS A 1 82 ? -0.677 6.920 11.469 1.00 92.81 82 LYS A N 1
ATOM 623 C CA . LYS A 1 82 ? 0.666 7.371 11.862 1.00 92.81 82 LYS A CA 1
ATOM 624 C C . LYS A 1 82 ? 1.764 6.492 11.265 1.00 92.81 82 LYS A C 1
ATOM 626 O O . LYS A 1 82 ? 2.793 7.016 10.846 1.00 92.81 82 LYS A O 1
ATOM 631 N N . HIS A 1 83 ? 1.555 5.179 11.215 1.00 92.31 83 HIS A N 1
ATOM 632 C CA . HIS A 1 83 ? 2.514 4.269 10.603 1.00 92.31 83 HIS A CA 1
ATOM 633 C C . HIS A 1 83 ? 2.627 4.518 9.094 1.00 92.31 83 HIS A C 1
ATOM 635 O O . HIS A 1 83 ? 3.740 4.679 8.598 1.00 92.31 83 HIS A O 1
ATOM 641 N N . MET A 1 84 ? 1.497 4.641 8.388 1.00 92.19 84 MET A N 1
ATOM 642 C CA . MET A 1 84 ? 1.449 4.971 6.956 1.00 92.19 84 MET A CA 1
ATOM 643 C C . MET A 1 84 ? 2.194 6.268 6.630 1.00 92.19 84 MET A C 1
ATOM 645 O O . MET A 1 84 ? 2.905 6.340 5.629 1.00 92.19 84 MET A O 1
ATOM 649 N N . ASP A 1 85 ? 2.052 7.273 7.491 1.00 89.75 85 ASP A N 1
ATOM 650 C CA . ASP A 1 85 ? 2.731 8.561 7.361 1.00 89.75 85 ASP A CA 1
ATOM 651 C C . ASP A 1 85 ? 4.260 8.405 7.426 1.00 89.75 85 ASP A C 1
ATOM 653 O O . ASP A 1 85 ? 4.985 8.880 6.555 1.00 89.75 85 ASP A O 1
ATOM 657 N N . SER A 1 86 ? 4.749 7.645 8.413 1.00 88.56 86 SER A N 1
ATOM 658 C CA . SER A 1 86 ? 6.184 7.393 8.605 1.00 88.56 86 SER A CA 1
ATOM 659 C C . SER A 1 86 ? 6.800 6.420 7.595 1.00 88.56 86 SER A C 1
ATOM 661 O O . SER A 1 86 ? 7.976 6.530 7.268 1.00 88.56 86 SER A O 1
ATOM 663 N N . ALA A 1 87 ? 6.024 5.457 7.094 1.00 85.00 87 ALA A N 1
ATOM 664 C CA . ALA A 1 87 ? 6.512 4.441 6.163 1.00 85.00 87 ALA A CA 1
ATOM 665 C C . ALA A 1 87 ? 6.733 4.999 4.748 1.00 85.00 87 ALA A C 1
ATOM 667 O O . ALA A 1 87 ? 7.405 4.374 3.930 1.00 85.00 87 ALA A O 1
ATOM 668 N N . GLN A 1 88 ? 6.140 6.155 4.441 1.00 79.38 88 GLN A N 1
ATOM 669 C CA . GLN A 1 88 ? 6.113 6.741 3.104 1.00 79.38 88 GLN A CA 1
ATOM 670 C C . GLN A 1 88 ? 6.460 8.232 3.145 1.00 79.38 88 GLN A C 1
ATOM 672 O O . GLN A 1 88 ? 5.728 9.058 2.596 1.00 79.38 88 GLN A O 1
ATOM 677 N N . SER A 1 89 ? 7.582 8.566 3.787 1.00 71.12 89 SER A N 1
ATOM 678 C CA . SER A 1 89 ? 8.154 9.920 3.872 1.00 71.12 89 SER A CA 1
ATOM 679 C C . SER A 1 89 ? 8.810 10.365 2.555 1.00 71.12 89 SER A C 1
ATOM 681 O O . SER A 1 89 ? 9.981 10.748 2.511 1.00 71.12 89 SER A O 1
ATOM 683 N N . PHE A 1 90 ? 8.059 10.285 1.452 1.00 70.62 90 PHE A N 1
ATOM 684 C CA . PHE A 1 90 ? 8.504 10.756 0.136 1.00 70.62 90 PHE A CA 1
ATOM 685 C C . PHE A 1 90 ? 8.678 12.276 0.087 1.00 70.62 90 PHE A C 1
ATOM 687 O 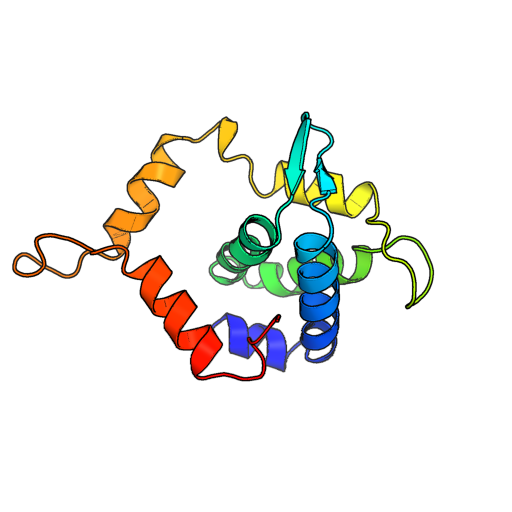O . PHE A 1 90 ? 9.459 12.761 -0.729 1.00 70.62 90 PHE A O 1
ATOM 694 N N . ASP A 1 91 ? 8.012 12.998 0.989 1.00 70.50 91 ASP A N 1
ATOM 695 C CA . ASP A 1 91 ? 8.104 14.453 1.118 1.00 70.50 91 ASP A CA 1
ATOM 696 C C . ASP A 1 91 ? 9.543 14.911 1.430 1.00 70.50 91 ASP A C 1
ATOM 698 O O . ASP A 1 91 ? 9.987 15.936 0.917 1.00 70.50 91 ASP A O 1
ATOM 702 N N . ASP A 1 92 ? 10.312 14.096 2.164 1.00 75.81 92 ASP A N 1
ATOM 703 C CA . ASP A 1 92 ? 11.715 14.375 2.504 1.00 75.81 92 ASP A CA 1
ATOM 704 C C . ASP A 1 92 ? 12.720 13.761 1.506 1.00 75.81 92 ASP A C 1
ATOM 706 O O . ASP A 1 92 ? 13.915 14.054 1.553 1.00 75.81 92 ASP A O 1
ATOM 710 N N . HIS A 1 93 ? 12.256 12.916 0.573 1.00 77.69 93 HIS A N 1
ATOM 711 C CA . HIS A 1 93 ? 13.100 12.173 -0.376 1.00 77.69 93 HIS A CA 1
ATOM 712 C C . HIS A 1 93 ? 12.611 12.306 -1.837 1.00 77.69 93 HIS A C 1
ATOM 714 O O . HIS A 1 93 ? 12.386 11.297 -2.516 1.00 77.69 93 HIS A O 1
ATOM 720 N N . PRO A 1 94 ? 12.480 13.532 -2.381 1.00 76.62 94 PRO A N 1
ATOM 721 C CA . PRO A 1 94 ? 11.842 13.768 -3.681 1.00 76.62 94 PRO A CA 1
ATOM 722 C C . PRO A 1 94 ? 12.598 13.148 -4.868 1.00 76.62 94 PRO A C 1
ATOM 724 O O . PRO A 1 94 ? 11.987 12.736 -5.854 1.00 76.62 94 PRO A O 1
ATOM 727 N N . ILE A 1 95 ? 13.929 13.031 -4.772 1.00 81.94 95 ILE A N 1
ATOM 728 C CA . ILE A 1 95 ? 14.761 12.420 -5.823 1.00 81.94 95 ILE A CA 1
ATOM 729 C C . ILE A 1 95 ? 14.453 10.925 -5.961 1.00 81.94 95 ILE A C 1
ATOM 731 O O . ILE A 1 95 ? 14.370 10.419 -7.079 1.00 81.94 95 ILE A O 1
ATOM 735 N N . TYR A 1 96 ? 14.244 10.226 -4.839 1.00 76.31 96 TYR A N 1
ATOM 736 C CA . TYR A 1 96 ? 13.916 8.801 -4.849 1.00 76.31 96 TYR A CA 1
ATOM 737 C C . TYR A 1 96 ? 12.616 8.549 -5.615 1.00 76.31 96 TYR A C 1
ATOM 739 O O . TYR A 1 96 ? 12.564 7.665 -6.464 1.00 76.31 96 TYR A O 1
ATOM 747 N N . PHE A 1 97 ? 11.597 9.377 -5.373 1.00 73.12 97 PHE A N 1
ATOM 748 C CA . PHE A 1 97 ? 10.310 9.260 -6.050 1.00 73.12 97 PHE A CA 1
ATOM 749 C C . PHE A 1 97 ? 10.422 9.500 -7.562 1.00 73.12 97 PHE A C 1
ATOM 751 O O . PHE A 1 97 ? 9.882 8.724 -8.348 1.00 73.12 97 PHE A O 1
ATOM 758 N N . LEU A 1 98 ? 11.162 10.535 -7.980 1.00 75.19 98 LEU A N 1
ATOM 759 C CA . LEU A 1 98 ? 11.310 10.878 -9.397 1.00 75.19 98 LEU A CA 1
ATOM 760 C C . LEU A 1 98 ? 12.094 9.818 -10.182 1.00 75.19 98 LEU A C 1
ATOM 762 O O . LEU A 1 98 ? 11.743 9.498 -11.316 1.00 75.19 98 LEU A O 1
ATOM 766 N N . LEU A 1 99 ? 13.153 9.265 -9.586 1.00 83.06 99 LEU A N 1
ATOM 767 C CA . LEU A 1 99 ? 14.014 8.289 -10.255 1.00 83.06 99 LEU A CA 1
ATOM 768 C C . LEU A 1 99 ? 13.434 6.874 -10.257 1.00 83.06 99 LEU A C 1
ATOM 770 O O . LEU A 1 99 ? 13.912 6.035 -11.019 1.00 83.06 99 LEU A O 1
ATOM 774 N N . HIS A 1 100 ? 12.407 6.582 -9.459 1.00 81.25 100 HIS A N 1
ATOM 775 C CA . HIS A 1 100 ? 11.933 5.208 -9.304 1.00 81.25 100 HIS A CA 1
ATOM 776 C C . HIS A 1 100 ? 11.338 4.614 -10.589 1.00 81.25 100 HIS A C 1
ATOM 778 O O . HIS A 1 100 ? 11.367 3.403 -10.764 1.00 81.25 100 HIS A O 1
ATOM 784 N N . GLU A 1 101 ? 10.820 5.429 -11.511 1.00 85.38 101 GLU A N 1
ATOM 785 C CA . GLU A 1 101 ? 10.370 4.932 -12.819 1.00 85.38 101 GLU A CA 1
ATOM 786 C C . GLU A 1 101 ? 11.556 4.544 -13.717 1.00 85.38 101 GLU A C 1
ATOM 788 O O . GLU A 1 101 ? 11.473 3.590 -14.486 1.00 85.38 101 GLU A O 1
ATOM 793 N N . SER A 1 102 ? 12.691 5.240 -13.587 1.00 85.62 102 SER A N 1
ATOM 794 C CA . SER A 1 102 ? 13.861 5.019 -14.448 1.00 85.62 102 SER A CA 1
ATOM 795 C C . SER A 1 102 ? 14.505 3.642 -14.266 1.00 85.62 102 SER A C 1
ATOM 797 O O . SER A 1 102 ? 15.149 3.150 -15.186 1.00 85.62 102 SER A O 1
ATOM 799 N N . ILE A 1 103 ? 14.281 2.981 -13.123 1.00 84.69 103 ILE A N 1
ATOM 800 C CA . ILE A 1 103 ? 14.804 1.631 -12.855 1.00 84.69 103 ILE A CA 1
ATOM 801 C C . ILE A 1 103 ? 14.138 0.558 -13.728 1.00 84.69 103 ILE A C 1
ATOM 803 O O . ILE A 1 103 ? 14.647 -0.554 -13.816 1.00 84.69 103 ILE A O 1
ATOM 807 N N . TYR A 1 104 ? 12.998 0.882 -14.347 1.00 84.12 104 TYR A N 1
ATOM 808 C CA . TYR A 1 104 ? 12.266 0.005 -15.261 1.00 84.12 104 TYR A CA 1
ATOM 809 C C . TYR A 1 104 ? 12.607 0.264 -16.735 1.00 84.12 104 TYR A C 1
ATOM 811 O O . TYR A 1 104 ? 11.965 -0.305 -17.616 1.00 84.12 104 TYR A O 1
ATOM 819 N N . ALA A 1 105 ? 13.577 1.137 -17.029 1.00 84.94 105 ALA A N 1
ATOM 820 C CA . ALA A 1 105 ? 14.088 1.301 -18.384 1.00 84.94 105 ALA A CA 1
ATOM 821 C C . ALA A 1 105 ? 14.904 0.061 -18.784 1.00 84.94 105 ALA A C 1
ATOM 823 O O . ALA A 1 105 ? 15.869 -0.283 -18.103 1.00 84.94 105 ALA A O 1
ATOM 824 N N . ASP A 1 106 ? 14.533 -0.592 -19.887 1.00 78.06 106 ASP A N 1
ATOM 825 C CA . ASP A 1 106 ? 15.182 -1.821 -20.351 1.00 78.06 106 ASP A CA 1
ATOM 826 C C . ASP A 1 106 ? 16.020 -1.577 -21.615 1.00 78.06 106 ASP A C 1
ATOM 828 O O . ASP A 1 106 ? 15.579 -1.725 -22.755 1.00 78.06 106 ASP A O 1
ATOM 832 N N . GLY A 1 107 ? 17.275 -1.184 -21.398 1.00 70.88 107 GLY A N 1
ATOM 833 C CA . GLY A 1 107 ? 18.284 -1.109 -22.450 1.00 70.88 107 GLY A CA 1
ATOM 834 C C . GLY A 1 107 ? 18.177 0.095 -23.406 1.00 70.88 107 GLY A C 1
ATOM 835 O O . GLY A 1 107 ? 17.283 0.936 -23.305 1.00 70.88 107 GLY A O 1
ATOM 836 N N . PRO A 1 108 ? 19.144 0.214 -24.337 1.00 67.25 108 PRO A N 1
ATOM 837 C CA . PRO A 1 108 ? 19.315 1.393 -25.191 1.00 67.25 108 PRO A CA 1
ATOM 838 C C . PRO A 1 108 ? 18.230 1.572 -26.267 1.00 67.25 108 PRO A C 1
ATOM 840 O O . PRO A 1 108 ? 18.121 2.662 -26.826 1.00 67.25 108 PRO A O 1
ATOM 843 N N . GLU A 1 109 ? 17.427 0.544 -26.561 1.00 63.00 109 GLU A N 1
ATOM 844 C CA . GLU A 1 109 ? 16.381 0.612 -27.594 1.00 63.00 109 GLU A CA 1
ATOM 845 C C . GLU A 1 109 ? 15.037 1.139 -27.065 1.00 63.00 109 GLU A C 1
ATOM 847 O O . GLU A 1 109 ? 14.314 1.823 -27.795 1.00 63.00 109 GLU A O 1
ATOM 852 N N . THR A 1 110 ? 14.712 0.929 -25.782 1.00 61.25 110 THR A N 1
ATOM 853 C CA . THR A 1 110 ? 13.531 1.543 -25.156 1.00 61.25 110 THR A CA 1
ATOM 854 C C . THR A 1 110 ? 13.887 2.922 -24.608 1.00 61.25 110 THR A C 1
ATOM 856 O O . THR A 1 110 ? 14.129 3.116 -23.421 1.00 61.25 110 THR A O 1
ATOM 859 N N . SER A 1 111 ? 13.918 3.919 -25.488 1.00 65.50 111 SER A N 1
ATOM 860 C CA . SER A 1 111 ? 14.232 5.317 -25.143 1.00 65.50 111 SER A CA 1
ATOM 861 C C . SER A 1 111 ? 13.204 5.989 -24.210 1.00 65.50 111 SER A C 1
ATOM 863 O O . SER A 1 111 ? 13.450 7.079 -23.697 1.00 65.50 111 SER A O 1
ATOM 865 N N . SER A 1 112 ? 12.065 5.343 -23.943 1.00 77.31 112 SER A N 1
ATOM 866 C CA . SER A 1 112 ? 11.061 5.786 -22.975 1.00 77.31 112 SER A CA 1
ATOM 867 C C . SER A 1 112 ? 10.471 4.589 -22.234 1.00 77.31 112 SER A C 1
ATOM 869 O O . SER A 1 112 ? 10.011 3.636 -22.861 1.00 77.31 112 SER A O 1
ATOM 871 N N . THR A 1 113 ? 10.389 4.666 -20.902 1.00 83.62 113 THR A N 1
ATOM 872 C CA . THR A 1 113 ? 9.700 3.646 -20.089 1.00 83.62 113 THR A CA 1
ATOM 873 C C . THR A 1 113 ? 8.202 3.583 -20.396 1.00 83.62 113 THR A C 1
ATOM 875 O O . THR A 1 113 ? 7.537 2.591 -20.096 1.00 83.62 113 THR A O 1
ATOM 878 N N . THR A 1 114 ? 7.651 4.643 -21.008 1.00 87.38 114 THR A N 1
ATOM 879 C CA . THR A 1 114 ? 6.219 4.815 -21.292 1.00 87.38 114 THR A CA 1
ATOM 880 C C . THR A 1 114 ? 5.321 4.588 -20.060 1.00 87.38 114 THR A C 1
ATOM 882 O O . THR A 1 114 ? 4.148 4.243 -20.208 1.00 87.38 114 THR A O 1
ATOM 885 N N . TRP A 1 115 ? 5.857 4.779 -18.846 1.00 87.56 115 TRP A N 1
ATOM 886 C CA . TRP A 1 115 ? 5.244 4.409 -17.559 1.00 87.56 115 TRP A CA 1
ATOM 887 C C . TRP A 1 115 ? 5.077 2.895 -17.365 1.00 87.56 115 TRP A C 1
ATOM 889 O O . TRP A 1 115 ? 3.972 2.406 -17.123 1.00 87.56 115 TRP A O 1
ATOM 899 N N . ALA A 1 116 ? 6.167 2.138 -17.500 1.00 87.88 116 ALA A N 1
ATOM 900 C CA . ALA A 1 116 ? 6.165 0.675 -17.489 1.00 87.88 116 ALA A CA 1
ATOM 901 C C . ALA A 1 116 ? 5.570 0.113 -16.194 1.00 87.88 116 ALA A C 1
ATOM 903 O O . ALA A 1 116 ? 4.708 -0.765 -16.248 1.00 87.88 116 ALA A O 1
ATOM 904 N N . ALA A 1 1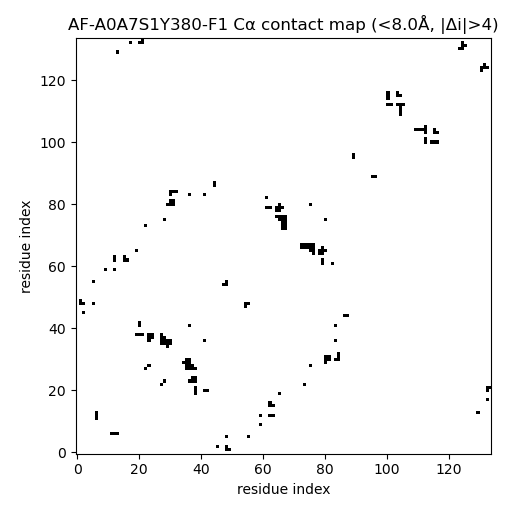17 ? 5.949 0.671 -15.040 1.00 85.12 117 ALA A N 1
ATOM 905 C CA . ALA A 1 117 ? 5.422 0.236 -13.748 1.00 85.12 117 ALA A CA 1
ATOM 906 C C . ALA A 1 117 ? 3.911 0.473 -13.625 1.00 85.12 117 ALA A C 1
ATOM 908 O O . ALA A 1 117 ? 3.178 -0.360 -13.090 1.00 85.12 117 ALA A O 1
ATOM 909 N N . HIS A 1 118 ? 3.427 1.608 -14.138 1.00 87.38 118 HIS A N 1
ATOM 910 C CA . HIS A 1 118 ? 1.999 1.909 -14.139 1.00 87.38 118 HIS A CA 1
ATOM 911 C C . HIS A 1 118 ? 1.229 0.966 -15.066 1.00 87.38 118 HIS A C 1
ATOM 913 O O . HIS A 1 118 ? 0.228 0.401 -14.635 1.00 87.38 118 HIS A O 1
ATOM 919 N N . ARG A 1 119 ? 1.711 0.735 -16.294 1.00 90.00 119 ARG A N 1
ATOM 920 C CA . ARG A 1 119 ? 1.057 -0.186 -17.239 1.00 90.00 119 ARG A CA 1
ATOM 921 C C . ARG A 1 119 ? 1.016 -1.615 -16.711 1.00 90.00 119 ARG A C 1
ATOM 923 O O . ARG A 1 119 ? -0.041 -2.228 -16.744 1.00 90.00 119 ARG A O 1
ATOM 930 N N . ALA A 1 120 ? 2.124 -2.108 -16.159 1.00 87.25 120 ALA A N 1
ATOM 931 C CA . ALA A 1 120 ? 2.177 -3.439 -15.559 1.00 87.25 120 ALA A CA 1
ATOM 932 C C . ALA A 1 120 ? 1.152 -3.598 -14.425 1.00 87.25 120 ALA A C 1
ATOM 934 O O . ALA A 1 120 ? 0.499 -4.633 -14.323 1.00 87.25 120 ALA A O 1
ATOM 935 N N . TYR A 1 121 ? 0.965 -2.562 -13.602 1.00 85.25 121 TYR A N 1
ATOM 936 C CA . TYR A 1 121 ? -0.098 -2.543 -12.599 1.00 85.25 121 TYR A CA 1
ATOM 937 C C . TYR A 1 121 ? -1.500 -2.575 -13.225 1.00 85.25 121 TYR A C 1
ATOM 939 O O . TYR A 1 121 ? -2.335 -3.365 -12.792 1.00 85.25 121 TYR A O 1
ATOM 947 N N . GLU A 1 122 ? -1.770 -1.733 -14.227 1.00 87.69 122 GLU A N 1
ATOM 948 C CA . GLU A 1 122 ? -3.080 -1.689 -14.893 1.00 87.69 122 GLU A CA 1
ATOM 949 C C . GLU A 1 122 ? -3.421 -3.022 -15.566 1.00 87.69 122 GLU A C 1
ATOM 951 O O . GLU A 1 122 ? -4.575 -3.445 -15.555 1.00 87.69 122 GLU A O 1
ATOM 956 N N . ASP A 1 123 ? -2.428 -3.700 -16.135 1.00 86.94 123 ASP A N 1
ATOM 957 C CA . ASP A 1 123 ? -2.611 -5.014 -16.742 1.00 86.94 123 ASP A CA 1
ATOM 958 C C . ASP A 1 123 ? -2.836 -6.093 -15.680 1.00 86.94 123 ASP A C 1
ATOM 960 O O . ASP A 1 123 ? -3.761 -6.888 -15.829 1.00 86.94 123 ASP A O 1
ATOM 964 N N . LEU A 1 124 ? -2.097 -6.057 -14.564 1.00 82.75 124 LEU A N 1
ATOM 965 C CA . LEU A 1 124 ? -2.292 -6.986 -13.447 1.00 82.75 124 LEU A CA 1
ATOM 966 C C . LEU A 1 124 ? -3.716 -6.913 -12.880 1.00 82.75 124 LEU A C 1
ATOM 968 O O . LEU A 1 124 ? -4.330 -7.951 -12.643 1.00 82.75 124 LEU A O 1
ATOM 972 N N . ILE A 1 125 ? -4.263 -5.706 -12.707 1.00 81.31 125 ILE A N 1
ATOM 973 C CA . ILE A 1 125 ? -5.649 -5.523 -12.246 1.00 81.31 125 ILE A CA 1
ATOM 974 C C . ILE A 1 125 ? -6.655 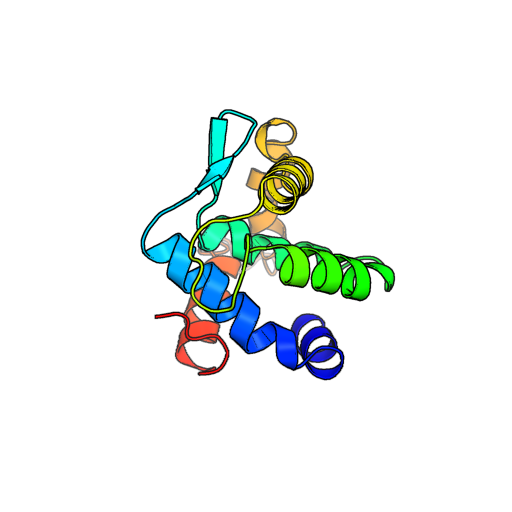-6.146 -13.214 1.00 81.31 125 ILE A C 1
ATOM 976 O O . ILE A 1 125 ? -7.644 -6.725 -12.777 1.00 81.31 125 ILE A O 1
ATOM 980 N N . LYS A 1 126 ? -6.420 -6.053 -14.527 1.00 80.19 126 LYS A N 1
ATOM 981 C CA . LYS A 1 126 ? -7.329 -6.633 -15.528 1.00 80.19 126 LYS A CA 1
ATOM 982 C C . LYS A 1 126 ? -7.263 -8.157 -15.564 1.00 80.19 126 LYS A C 1
ATOM 984 O O . LYS A 1 126 ? -8.257 -8.789 -15.910 1.00 80.19 126 LYS A O 1
ATOM 989 N N . THR A 1 127 ? -6.099 -8.743 -15.291 1.00 77.50 127 THR A N 1
ATOM 990 C CA . THR A 1 127 ? -5.870 -10.185 -15.469 1.00 77.50 127 THR A CA 1
ATOM 991 C C . THR A 1 127 ? -6.104 -11.015 -14.210 1.00 77.50 127 THR A C 1
ATOM 993 O O . THR A 1 127 ? -6.393 -12.202 -14.336 1.00 77.50 127 THR A O 1
ATOM 996 N N . SER A 1 128 ? -5.991 -10.419 -13.019 1.00 77.00 128 SER A N 1
ATOM 997 C CA . SER A 1 128 ? -6.057 -11.114 -11.726 1.00 77.00 128 SER A CA 1
ATOM 998 C C . SER A 1 128 ? -7.232 -10.608 -10.874 1.00 77.00 128 SER A C 1
ATOM 1000 O O . SER A 1 128 ? -7.126 -9.530 -10.284 1.00 77.00 128 SER A O 1
ATOM 1002 N N . PRO A 1 129 ? -8.336 -11.372 -10.742 1.00 76.25 129 PRO A N 1
ATOM 1003 C CA . PRO A 1 129 ? -9.512 -10.979 -9.950 1.00 76.25 129 PRO A CA 1
ATOM 1004 C C . PRO A 1 129 ? -9.208 -10.711 -8.466 1.00 76.25 129 PRO A C 1
ATOM 1006 O O . PRO A 1 129 ? -9.885 -9.933 -7.787 1.00 76.25 129 PRO A O 1
ATOM 1009 N N . GLU A 1 130 ? -8.175 -11.349 -7.922 1.00 71.31 130 GLU A N 1
ATOM 1010 C CA . GLU A 1 130 ? -7.673 -11.108 -6.570 1.00 71.31 130 GLU A CA 1
ATOM 1011 C C . GLU A 1 130 ? -7.120 -9.686 -6.381 1.00 71.31 130 GLU A C 1
ATOM 1013 O O . GLU A 1 130 ? -7.164 -9.170 -5.266 1.00 71.31 130 GLU A O 1
ATOM 1018 N N . PHE A 1 131 ? -6.688 -9.030 -7.461 1.00 74.12 131 PHE A N 1
ATOM 1019 C CA . PHE A 1 131 ? -6.195 -7.650 -7.481 1.00 74.12 131 PHE A CA 1
ATOM 1020 C C . PHE A 1 131 ? -7.175 -6.673 -8.140 1.00 74.12 131 PHE A C 1
ATOM 1022 O O . PHE A 1 131 ? -6.844 -5.499 -8.301 1.00 74.12 131 PHE A O 1
ATOM 1029 N N . ASP A 1 132 ? -8.385 -7.126 -8.479 1.00 80.88 132 ASP A N 1
ATOM 1030 C CA . ASP A 1 132 ? -9.482 -6.218 -8.781 1.00 80.88 132 ASP A CA 1
ATOM 1031 C C . ASP A 1 132 ? -10.059 -5.669 -7.470 1.00 80.88 132 ASP A C 1
ATOM 1033 O O . ASP A 1 132 ? -10.547 -6.411 -6.603 1.00 80.88 132 ASP A O 1
ATOM 1037 N N . TYR A 1 133 ? -9.914 -4.355 -7.316 1.00 73.88 133 TYR A N 1
ATOM 1038 C CA . TYR A 1 133 ? -10.323 -3.595 -6.139 1.00 73.88 133 TYR A CA 1
ATOM 1039 C C . TYR A 1 133 ? -11.536 -2.690 -6.407 1.00 73.88 133 TYR A C 1
ATOM 1041 O O . TYR A 1 133 ? -11.899 -1.907 -5.524 1.00 73.88 133 TYR A O 1
ATOM 1049 N N . LYS A 1 134 ? -12.101 -2.736 -7.622 1.00 64.50 134 LYS A N 1
ATOM 1050 C CA . LYS A 1 134 ? -13.301 -1.979 -7.997 1.00 64.50 134 LYS A CA 1
ATOM 1051 C C . LYS A 1 134 ? -14.587 -2.676 -7.565 1.00 64.50 134 LYS A C 1
ATOM 1053 O O . LYS A 1 134 ? -14.573 -3.906 -7.350 1.00 64.50 134 LYS A O 1
#

Radius of gyration: 15.88 Å; Cα contacts (8 Å, |Δi|>4): 109; chains: 1; bounding box: 38×34×44 Å

pLDDT: mean 85.74, std 8.06, range [61.25, 95.06]

Nearest PDB structures (foldseek):
  8jgn-assembly1_D  TM=7.940E-01  e=2.075E-05  Arabidopsis thaliana
  8jgm-assembly1_F  TM=7.770E-01  e=1.570E-05  Arabidopsis thaliana
  6ev0-assembly1_A  TM=2.835E-01  e=8.555E+00  Listeria monocytogenes EGD-e

Organism: NCBI:txid210454

Solvent-accessible surface area (backbone atoms only — not comparable to full-atom values): 7937 Å² total; per-residue (Å²): 108,60,71,55,58,44,38,71,76,41,60,77,47,57,65,51,51,43,50,53,36,40,46,22,68,77,48,58,43,77,26,86,92,71,50,72,43,37,35,70,63,56,59,56,58,60,63,51,55,77,55,59,84,64,36,53,61,53,48,52,56,45,60,76,42,34,51,51,78,64,95,85,48,82,47,68,20,71,68,33,38,48,48,56,48,68,77,59,55,49,88,84,37,58,66,61,65,68,48,58,63,61,76,64,45,68,62,91,83,44,87,61,48,84,55,47,71,58,50,54,50,57,50,46,36,74,73,33,74,90,60,47,63,127

Sequence (134 aa):
ERSLQYYDMYPGDVPLVKRIVQALLQQPALLPSGGKLTARRFLNLGLSLGGSPSSFASMHALLTSAFLGDEDSTEFSRAFLKHMDSAQSFDDHPIYFLLHESIYADGPETSSTTWAAHRAYEDLIKTSPEFDYK

Secondary structure (DSSP, 8-state):
-HHHHHHHH-TTHHHHHHHHHHHHHHSPEEPTTS-EE-HHHHHGGGGGGGS-THHHHHHHHHHHTSBSSSTT--PBPHHHHHHHHHHT-GGG-HHHHHHTTGGG--TTT-----S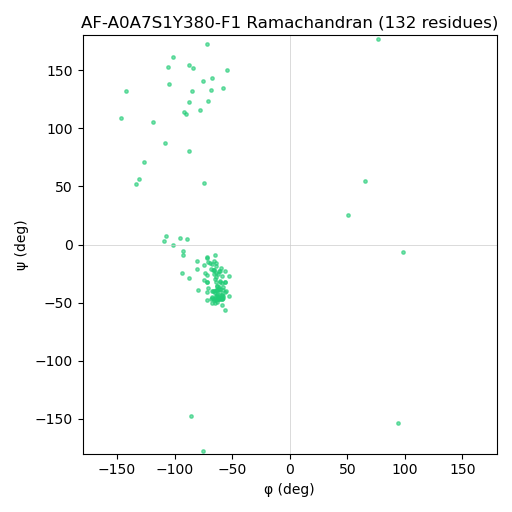HHHHHHHHHHHH-GGG---